Protein AF-A0A4U1FCK6-F1 (afdb_monomer_lite)

Foldseek 3Di:
DDDPDPDDDDPVRVVVVVVVVVCVVVVDPPDDDDDDDPPPDDDADDDPPQQWAPDWDWDDDPPWTKIKTKRQQDDDPVDNPDGRNIWIWIFTPDPHPVRDIHTDDD

Structure (mmCIF, N/CA/C/O backbone):
data_AF-A0A4U1FCK6-F1
#
_entry.id   AF-A0A4U1FCK6-F1
#
loop_
_atom_site.group_PDB
_atom_site.id
_atom_site.type_symbol
_atom_site.label_atom_id
_atom_site.label_alt_id
_atom_site.label_comp_id
_atom_site.label_asym_id
_atom_site.label_entity_id
_atom_site.label_seq_id
_atom_site.pdbx_PDB_ins_code
_atom_site.Cartn_x
_atom_site.Cartn_y
_atom_site.Cartn_z
_atom_site.occupancy
_atom_site.B_iso_or_equiv
_atom_site.auth_seq_id
_atom_site.auth_comp_id
_atom_site.auth_asym_id
_atom_site.auth_atom_id
_atom_site.pdbx_PDB_model_num
ATOM 1 N N . MET A 1 1 ? 55.825 9.601 32.629 1.00 42.09 1 MET A N 1
ATOM 2 C CA . MET A 1 1 ? 55.024 8.493 32.068 1.00 42.09 1 MET A CA 1
ATOM 3 C C . MET A 1 1 ? 54.706 8.884 30.637 1.00 42.09 1 MET A C 1
ATOM 5 O O . MET A 1 1 ? 54.135 9.947 30.437 1.00 42.09 1 MET A O 1
ATOM 9 N N . ALA A 1 2 ? 55.258 8.152 29.671 1.00 42.62 2 ALA A N 1
ATOM 10 C CA . ALA A 1 2 ? 55.281 8.545 28.266 1.00 42.62 2 ALA A CA 1
ATOM 11 C C . ALA A 1 2 ? 53.867 8.524 27.667 1.00 42.62 2 ALA A C 1
ATOM 13 O O . ALA A 1 2 ? 53.163 7.525 27.788 1.00 42.62 2 ALA A O 1
ATOM 14 N N . ALA A 1 3 ? 53.466 9.632 27.043 1.00 51.81 3 ALA A N 1
ATOM 15 C CA . ALA A 1 3 ? 52.266 9.691 26.225 1.00 51.81 3 ALA A CA 1
ATOM 16 C C . ALA A 1 3 ? 52.528 8.916 24.929 1.00 51.81 3 ALA A C 1
ATOM 18 O O . ALA A 1 3 ? 53.458 9.224 24.183 1.00 51.81 3 ALA A O 1
ATOM 19 N N . GLU A 1 4 ? 51.726 7.884 24.700 1.00 48.62 4 GLU A N 1
ATOM 20 C CA . GLU A 1 4 ? 51.756 7.056 23.504 1.00 48.62 4 GLU A CA 1
ATOM 21 C C . GLU A 1 4 ? 51.376 7.927 22.297 1.00 48.62 4 GLU A C 1
ATOM 23 O O . GLU A 1 4 ? 50.228 8.356 22.142 1.00 48.62 4 GLU A O 1
ATOM 28 N N . ALA A 1 5 ? 52.363 8.258 21.465 1.00 50.69 5 ALA A N 1
ATOM 29 C CA . ALA A 1 5 ? 52.131 8.965 20.218 1.00 50.69 5 ALA A CA 1
ATOM 30 C C . ALA A 1 5 ? 51.382 8.015 19.279 1.00 50.69 5 ALA A C 1
ATOM 32 O O . ALA A 1 5 ? 51.971 7.113 18.683 1.00 50.69 5 ALA A O 1
ATOM 33 N N . ARG A 1 6 ? 50.063 8.201 19.170 1.00 59.16 6 ARG A N 1
ATOM 34 C CA . ARG A 1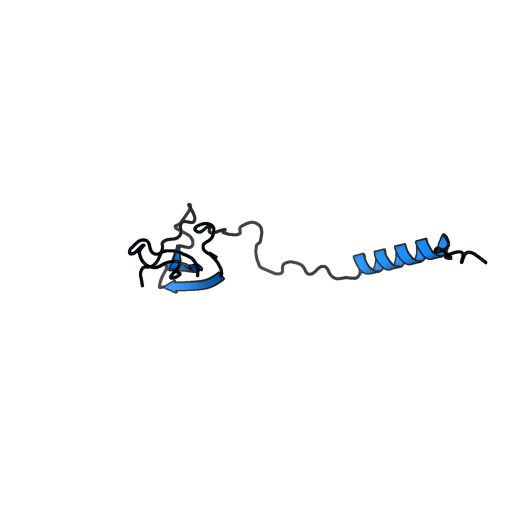 6 ? 49.247 7.511 18.170 1.00 59.16 6 ARG A CA 1
ATOM 35 C C . ARG A 1 6 ? 49.800 7.866 16.793 1.00 59.16 6 ARG A C 1
ATOM 37 O O . ARG A 1 6 ? 49.638 8.991 16.325 1.00 59.16 6 ARG A O 1
ATOM 44 N N . CYS A 1 7 ? 50.489 6.909 16.181 1.00 58.59 7 CYS A N 1
ATOM 45 C CA . CYS A 1 7 ? 51.052 7.043 14.848 1.00 58.59 7 CYS A CA 1
ATOM 46 C C . CYS A 1 7 ? 49.886 7.101 13.854 1.00 58.59 7 CYS A C 1
ATOM 48 O O . CYS A 1 7 ? 49.304 6.078 13.493 1.00 58.59 7 CYS A O 1
ATOM 50 N N . GLY A 1 8 ? 49.478 8.317 13.492 1.00 64.38 8 GLY A N 1
ATOM 51 C CA . GLY A 1 8 ? 48.535 8.534 12.404 1.00 64.38 8 GLY A CA 1
ATOM 52 C C . GLY A 1 8 ? 49.156 8.075 11.080 1.00 64.38 8 GLY A C 1
ATOM 53 O O . GLY A 1 8 ? 50.381 8.132 10.933 1.00 64.38 8 GLY A O 1
ATOM 54 N N . PRO A 1 9 ? 48.356 7.617 10.104 1.00 56.09 9 PRO A N 1
ATOM 55 C CA . PRO A 1 9 ? 48.886 7.196 8.815 1.00 56.09 9 PRO A CA 1
ATOM 56 C C . PRO A 1 9 ? 49.677 8.344 8.174 1.00 56.09 9 PRO A C 1
ATOM 58 O O . PRO A 1 9 ? 49.167 9.455 8.040 1.00 56.09 9 PRO A O 1
ATOM 61 N N . GLY A 1 10 ? 50.925 8.090 7.769 1.00 62.19 10 GLY A N 1
ATOM 62 C CA . GLY A 1 10 ? 51.704 9.062 7.000 1.00 62.19 10 GLY A CA 1
ATOM 63 C C . GLY A 1 10 ? 51.021 9.410 5.666 1.00 62.19 10 GLY A C 1
ATOM 64 O O . GLY A 1 10 ? 50.147 8.669 5.210 1.00 62.19 10 GLY A O 1
ATOM 65 N N . PRO A 1 11 ? 51.443 10.481 4.971 1.00 61.94 11 PRO A N 1
ATOM 66 C CA . PRO A 1 11 ? 50.795 10.970 3.743 1.00 61.94 11 PRO A CA 1
ATOM 67 C C . PRO A 1 11 ? 50.674 9.904 2.638 1.00 61.94 11 PRO A C 1
ATOM 69 O O . PRO A 1 11 ? 49.735 9.915 1.848 1.00 61.94 11 PRO A O 1
ATOM 72 N N . ARG A 1 12 ? 51.589 8.925 2.624 1.00 62.84 12 ARG A N 1
ATOM 73 C CA . ARG A 1 12 ? 51.541 7.753 1.736 1.00 62.84 12 ARG A CA 1
ATOM 74 C C . ARG A 1 12 ? 50.484 6.721 2.142 1.00 62.84 12 ARG A C 1
ATOM 76 O O . ARG A 1 12 ? 49.876 6.118 1.271 1.00 62.84 12 ARG A O 1
ATOM 83 N N . GLY A 1 13 ? 50.258 6.530 3.441 1.00 67.12 13 GLY A N 1
ATOM 84 C CA . GLY A 1 13 ? 49.220 5.638 3.964 1.00 67.12 13 GLY A CA 1
ATOM 85 C C . GLY A 1 13 ? 47.817 6.172 3.686 1.00 67.12 13 GLY A C 1
ATOM 86 O O . GLY A 1 13 ? 46.952 5.403 3.285 1.00 67.12 13 GLY A O 1
ATOM 87 N N . ALA A 1 14 ? 47.627 7.491 3.797 1.00 72.69 14 ALA A N 1
ATOM 88 C CA . ALA A 1 14 ? 46.385 8.151 3.401 1.00 72.69 14 ALA A CA 1
ATOM 89 C C . ALA A 1 14 ? 46.104 7.966 1.900 1.00 72.69 14 ALA A C 1
ATOM 91 O O . ALA A 1 14 ? 45.034 7.502 1.535 1.00 72.69 14 ALA A O 1
ATOM 92 N N . ALA A 1 15 ? 47.091 8.217 1.031 1.00 79.38 15 ALA A N 1
ATOM 93 C CA . ALA A 1 15 ? 46.929 8.051 -0.416 1.00 79.38 15 ALA A CA 1
ATOM 94 C C . ALA A 1 15 ? 46.612 6.603 -0.840 1.00 79.38 15 ALA A C 1
ATOM 96 O O . ALA A 1 15 ? 45.814 6.385 -1.749 1.00 79.38 15 ALA A O 1
ATOM 97 N N . VAL A 1 16 ? 47.213 5.609 -0.177 1.00 85.12 16 VAL A N 1
ATOM 98 C CA . VAL A 1 16 ? 46.902 4.189 -0.413 1.00 85.12 16 VAL A CA 1
ATOM 99 C C . VAL A 1 16 ? 45.480 3.865 0.034 1.00 85.12 16 VAL A C 1
ATOM 101 O O . VAL A 1 16 ? 44.765 3.167 -0.677 1.00 85.12 16 VAL A O 1
ATOM 104 N N . TRP A 1 17 ? 45.051 4.386 1.182 1.00 81.56 17 TRP A N 1
ATOM 105 C CA . TRP A 1 17 ? 43.706 4.153 1.699 1.00 81.56 17 TRP A CA 1
ATOM 106 C C . TRP A 1 17 ? 42.634 4.790 0.807 1.00 81.56 17 TRP A C 1
ATOM 108 O O . TRP A 1 17 ? 41.668 4.123 0.451 1.00 81.56 17 TRP A O 1
ATOM 118 N N . GLU A 1 18 ? 42.863 6.021 0.344 1.00 83.06 18 GLU A N 1
ATOM 119 C CA . GLU A 1 18 ? 42.014 6.691 -0.648 1.00 83.06 18 GLU A CA 1
ATOM 120 C C . GLU A 1 18 ? 41.936 5.896 -1.957 1.00 83.06 18 GLU A C 1
ATOM 122 O O . GLU A 1 18 ? 40.848 5.666 -2.478 1.00 83.06 18 GLU A O 1
ATOM 127 N N . ALA A 1 19 ? 43.069 5.400 -2.467 1.00 85.88 19 ALA A N 1
ATOM 128 C CA . ALA A 1 19 ? 43.095 4.587 -3.683 1.00 85.88 19 ALA A CA 1
ATOM 129 C C . ALA A 1 19 ? 42.326 3.264 -3.522 1.00 85.88 19 ALA A C 1
ATOM 131 O O . ALA A 1 19 ? 41.603 2.856 -4.431 1.00 85.88 19 ALA A O 1
ATOM 132 N N . VAL A 1 20 ? 42.448 2.609 -2.364 1.00 86.50 20 VAL A N 1
ATOM 133 C CA . VAL A 1 20 ? 41.708 1.382 -2.033 1.00 86.50 20 VAL A CA 1
ATOM 134 C C . VAL A 1 20 ? 40.206 1.660 -1.935 1.00 86.50 20 VAL A C 1
ATOM 136 O O . VAL A 1 20 ? 39.418 0.914 -2.513 1.00 86.50 20 VAL A O 1
ATOM 139 N N . MET A 1 21 ? 39.799 2.746 -1.274 1.00 81.38 21 MET A N 1
ATOM 140 C CA . MET A 1 21 ? 38.391 3.151 -1.181 1.00 81.38 21 MET A CA 1
ATOM 141 C C . MET A 1 21 ? 37.814 3.507 -2.555 1.00 81.38 21 MET A C 1
ATOM 143 O O . MET A 1 21 ? 36.700 3.097 -2.872 1.00 81.38 21 MET A O 1
ATOM 147 N N . LEU A 1 22 ? 38.584 4.183 -3.413 1.00 82.31 22 LEU A N 1
ATOM 148 C CA . LEU A 1 22 ? 38.178 4.477 -4.787 1.00 82.31 22 LEU A CA 1
ATOM 149 C C . LEU A 1 22 ? 37.971 3.187 -5.597 1.00 82.31 22 LEU A C 1
ATOM 151 O O . LEU A 1 22 ? 36.941 3.037 -6.252 1.00 82.31 22 LEU A O 1
ATOM 155 N N . LEU A 1 23 ? 38.908 2.233 -5.514 1.00 81.56 23 LEU A N 1
ATOM 156 C CA . LEU A 1 23 ? 38.792 0.926 -6.173 1.00 81.56 23 LEU A CA 1
ATOM 157 C C . LEU A 1 23 ? 37.575 0.132 -5.686 1.00 81.56 23 LEU A C 1
ATOM 159 O O . LEU A 1 23 ? 36.912 -0.514 -6.493 1.00 81.56 23 LEU A O 1
ATOM 163 N N . LEU A 1 24 ? 37.261 0.195 -4.391 1.00 77.62 24 LEU A N 1
ATOM 164 C CA . LEU A 1 24 ? 36.070 -0.436 -3.819 1.00 77.62 24 LEU A CA 1
ATOM 165 C C . LEU A 1 24 ? 34.783 0.229 -4.331 1.00 77.62 24 LEU A C 1
ATOM 167 O O . LEU A 1 24 ? 33.856 -0.469 -4.731 1.00 77.62 24 LEU A O 1
ATOM 171 N N . CYS A 1 25 ? 34.735 1.561 -4.409 1.00 75.50 25 CYS A N 1
ATOM 172 C CA . CYS A 1 25 ? 33.592 2.295 -4.961 1.00 75.50 25 CYS A CA 1
ATOM 173 C C . CYS A 1 25 ? 33.366 2.026 -6.461 1.00 75.50 25 CYS A C 1
ATOM 175 O O . CYS A 1 25 ? 32.224 1.970 -6.908 1.00 75.50 25 CYS A O 1
ATOM 177 N N . LEU A 1 26 ? 34.442 1.861 -7.237 1.00 77.19 26 LEU A N 1
ATOM 178 C CA . LEU A 1 26 ? 34.397 1.584 -8.680 1.00 77.19 26 LEU A CA 1
ATOM 179 C C . LEU A 1 26 ? 34.153 0.099 -9.003 1.00 77.19 26 LEU A C 1
ATOM 181 O O . LEU A 1 26 ? 33.599 -0.213 -10.056 1.00 77.19 26 LEU A O 1
ATOM 185 N N . GLY A 1 27 ? 34.593 -0.810 -8.128 1.00 70.50 27 GLY A N 1
ATOM 186 C CA . GLY A 1 27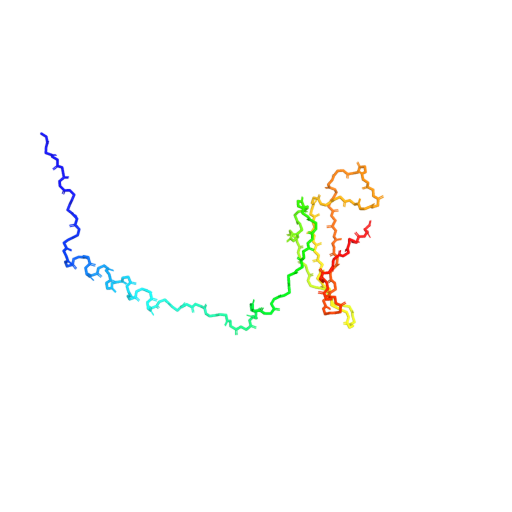 ? 34.569 -2.259 -8.344 1.00 70.50 27 GLY A CA 1
ATOM 187 C C . GLY A 1 27 ? 33.333 -2.979 -7.805 1.00 70.50 27 GLY A C 1
ATOM 188 O O . GLY A 1 27 ? 33.093 -4.123 -8.185 1.00 70.50 27 GLY A O 1
ATOM 189 N N . VAL A 1 28 ? 32.537 -2.343 -6.940 1.00 72.44 28 VAL A N 1
ATOM 190 C CA . VAL A 1 28 ? 31.268 -2.917 -6.475 1.00 72.44 28 VAL A CA 1
ATOM 191 C C . VAL A 1 28 ? 30.207 -2.671 -7.551 1.00 72.44 28 VAL A C 1
ATOM 193 O O . VAL A 1 28 ? 29.843 -1.514 -7.779 1.00 72.44 28 VAL A O 1
ATOM 196 N N . PRO A 1 29 ? 29.677 -3.714 -8.224 1.00 68.44 29 PRO A N 1
ATOM 197 C CA . PRO A 1 29 ? 28.553 -3.536 -9.125 1.00 68.44 29 PRO A CA 1
ATOM 198 C C . PRO A 1 29 ? 27.387 -2.983 -8.309 1.00 68.44 29 PRO A C 1
ATOM 200 O O . PRO A 1 29 ? 26.797 -3.672 -7.476 1.00 68.44 29 PRO A O 1
ATOM 203 N N . THR A 1 30 ? 27.070 -1.711 -8.531 1.00 70.19 30 THR A N 1
ATOM 204 C CA . THR A 1 30 ? 25.840 -1.121 -8.022 1.00 70.19 30 THR A CA 1
ATOM 205 C C . THR A 1 30 ? 24.705 -1.853 -8.723 1.00 70.19 30 THR A C 1
ATOM 207 O O . THR A 1 30 ? 24.497 -1.707 -9.928 1.00 70.19 30 THR A O 1
ATOM 210 N N . GLY A 1 31 ? 24.040 -2.753 -7.994 1.00 68.12 31 GLY A N 1
ATOM 211 C CA . GLY A 1 31 ? 22.906 -3.501 -8.519 1.00 68.12 31 GLY A CA 1
ATOM 212 C C . GLY A 1 31 ? 21.896 -2.517 -9.099 1.00 68.12 31 GLY A C 1
ATOM 213 O O . GLY A 1 31 ? 21.384 -1.657 -8.385 1.00 68.12 31 GLY A O 1
ATOM 214 N N . ARG A 1 32 ? 21.662 -2.596 -10.410 1.00 71.44 32 ARG A N 1
ATOM 215 C CA . ARG A 1 32 ? 20.668 -1.761 -11.082 1.00 71.44 32 ARG A CA 1
ATOM 216 C C . ARG A 1 32 ? 19.286 -2.372 -10.911 1.00 71.44 32 ARG A C 1
ATOM 218 O O . ARG A 1 32 ? 19.138 -3.593 -10.835 1.00 71.44 32 ARG A O 1
ATOM 225 N N . THR A 1 33 ? 18.273 -1.516 -10.879 1.00 76.81 33 THR A N 1
ATOM 226 C CA . THR A 1 33 ? 16.884 -1.939 -11.055 1.00 76.81 33 THR A CA 1
ATOM 227 C C . THR A 1 33 ? 16.785 -2.700 -12.377 1.00 76.81 33 THR A C 1
ATOM 229 O O . THR A 1 33 ? 17.249 -2.219 -13.410 1.00 76.81 33 THR A O 1
ATOM 232 N N . TYR A 1 34 ? 16.272 -3.931 -12.344 1.00 81.75 34 TYR A N 1
ATOM 233 C CA . TYR A 1 34 ? 16.380 -4.819 -13.507 1.00 81.75 34 TYR A CA 1
ATOM 234 C C . TYR A 1 34 ? 15.107 -4.887 -14.359 1.00 81.75 34 TYR A C 1
ATOM 236 O O . TYR A 1 34 ? 15.209 -5.197 -15.540 1.00 81.75 34 TYR A O 1
ATOM 244 N N . ASN A 1 35 ? 13.930 -4.571 -13.811 1.00 91.12 35 ASN A N 1
ATOM 245 C CA . ASN A 1 35 ? 12.672 -4.450 -14.572 1.00 91.12 35 ASN A CA 1
ATOM 246 C C . ASN A 1 35 ? 11.477 -3.861 -13.781 1.00 91.12 35 ASN A C 1
ATOM 248 O O . ASN A 1 35 ? 10.356 -3.886 -14.287 1.00 91.12 35 ASN A O 1
ATOM 252 N N . VAL A 1 36 ? 11.670 -3.371 -12.551 1.00 93.62 36 VAL A N 1
ATOM 253 C CA . VAL A 1 36 ? 10.601 -2.744 -11.752 1.00 93.62 36 VAL A CA 1
ATOM 254 C C . VAL A 1 36 ? 10.728 -1.233 -11.861 1.00 93.62 36 VAL A C 1
ATOM 256 O O . VAL A 1 36 ? 11.776 -0.679 -11.532 1.00 93.62 36 VAL A O 1
ATOM 259 N N . ASP A 1 37 ? 9.662 -0.584 -12.318 1.00 93.19 37 ASP A N 1
ATOM 260 C CA . ASP A 1 37 ? 9.609 0.868 -12.423 1.00 93.19 37 ASP A CA 1
ATOM 261 C C . ASP A 1 37 ? 9.374 1.511 -11.049 1.00 93.19 37 ASP A C 1
ATOM 263 O O . ASP A 1 37 ? 8.407 1.201 -10.348 1.00 93.19 37 ASP A O 1
ATOM 267 N N . THR A 1 38 ? 10.280 2.407 -10.669 1.00 92.62 38 THR A N 1
ATOM 268 C CA . THR A 1 38 ? 10.217 3.183 -9.430 1.00 92.62 38 THR A CA 1
ATOM 269 C C . THR A 1 38 ? 9.647 4.586 -9.635 1.00 92.62 38 THR A C 1
ATOM 271 O O . THR A 1 38 ? 9.221 5.201 -8.661 1.00 92.62 38 THR A O 1
ATOM 274 N N . GLU A 1 39 ? 9.627 5.104 -10.867 1.00 94.38 39 GLU A N 1
ATOM 275 C CA . GLU A 1 39 ? 9.180 6.467 -11.176 1.00 94.38 39 GLU A CA 1
ATOM 276 C C . GLU A 1 39 ? 7.651 6.556 -11.248 1.00 94.38 39 GLU A C 1
ATOM 278 O O . GLU A 1 39 ? 7.062 7.499 -10.718 1.00 94.38 39 GLU A O 1
ATOM 283 N N . SER A 1 40 ? 6.986 5.553 -11.835 1.00 94.56 40 SER A N 1
ATOM 284 C CA . SER A 1 40 ? 5.518 5.524 -11.972 1.00 94.56 40 SER A CA 1
ATOM 285 C C . SER A 1 40 ? 4.787 4.701 -10.896 1.00 94.56 40 SER A C 1
ATOM 287 O O . SER A 1 40 ? 3.663 4.227 -11.094 1.00 94.56 40 SER A O 1
ATOM 289 N N . ALA A 1 41 ? 5.391 4.545 -9.714 1.00 94.81 41 ALA A N 1
ATOM 290 C CA . ALA A 1 41 ? 4.809 3.768 -8.623 1.00 94.81 41 ALA A CA 1
ATOM 291 C C . ALA A 1 41 ? 3.441 4.314 -8.156 1.00 94.81 41 ALA A C 1
ATOM 293 O O . ALA A 1 41 ? 3.229 5.514 -7.964 1.00 94.81 41 ALA A O 1
ATOM 294 N N . MET A 1 42 ? 2.492 3.406 -7.906 1.00 95.25 42 MET A N 1
ATOM 295 C CA . MET A 1 42 ? 1.194 3.747 -7.320 1.00 95.25 42 MET A CA 1
ATOM 296 C C . MET A 1 42 ? 1.255 3.658 -5.794 1.00 95.25 42 MET A C 1
ATOM 298 O O . MET A 1 42 ? 1.376 2.569 -5.238 1.00 95.25 42 MET A O 1
ATOM 302 N N . VAL A 1 43 ? 1.104 4.796 -5.117 1.00 96.38 43 VAL A N 1
ATOM 303 C CA . VAL A 1 43 ? 1.104 4.873 -3.648 1.00 96.38 43 VAL A CA 1
ATOM 304 C C . VAL A 1 43 ? -0.326 4.958 -3.117 1.00 96.38 43 VAL A C 1
ATOM 306 O O . VAL A 1 43 ? -0.992 5.977 -3.286 1.00 96.38 43 VAL A O 1
ATOM 309 N N . TYR A 1 44 ? -0.788 3.904 -2.447 1.00 97.94 44 TYR A N 1
ATOM 310 C CA . TYR A 1 44 ? -2.084 3.879 -1.766 1.00 97.94 44 TYR A CA 1
ATOM 311 C C . TYR A 1 44 ? -1.910 4.287 -0.305 1.00 97.94 44 TYR A C 1
ATOM 313 O O . TYR A 1 44 ? -1.080 3.718 0.403 1.00 97.94 44 TYR A O 1
ATOM 321 N N . LYS A 1 45 ? -2.689 5.274 0.142 1.00 97.12 45 LYS A N 1
ATOM 322 C CA . LYS A 1 45 ? -2.679 5.748 1.529 1.00 97.12 45 LYS A CA 1
ATOM 323 C C . LYS A 1 45 ? -3.909 5.218 2.255 1.00 97.12 45 LYS A C 1
ATOM 325 O O . LYS A 1 45 ? -5.016 5.305 1.733 1.00 97.12 45 LYS A O 1
ATOM 330 N N . GLY A 1 46 ? -3.697 4.689 3.453 1.00 95.94 46 GLY A N 1
ATOM 331 C CA . GLY A 1 46 ? -4.767 4.278 4.355 1.00 95.94 46 GLY A CA 1
ATOM 332 C C . GLY A 1 46 ? -4.869 5.175 5.588 1.00 95.94 46 GLY A C 1
ATOM 333 O O . GLY A 1 46 ? -4.153 6.175 5.686 1.00 95.94 46 GLY A O 1
ATOM 334 N N . PRO A 1 47 ? -5.750 4.823 6.536 1.00 96.06 47 PRO A N 1
ATOM 335 C CA . PRO A 1 47 ? -5.911 5.563 7.782 1.00 96.06 47 PRO A CA 1
ATOM 336 C C . PRO A 1 47 ? -4.626 5.576 8.621 1.00 96.06 47 PRO A C 1
ATOM 338 O O . PRO A 1 47 ? -3.967 4.543 8.780 1.00 96.06 47 PRO A O 1
ATOM 341 N N . ALA A 1 48 ? -4.292 6.742 9.175 1.00 96.19 48 ALA A N 1
ATOM 342 C CA . ALA A 1 48 ? -3.144 6.907 10.064 1.00 96.19 48 ALA A CA 1
ATOM 343 C C . ALA A 1 48 ? -3.276 6.033 11.323 1.00 96.19 48 ALA A C 1
ATOM 345 O O . ALA A 1 48 ? -4.384 5.705 11.739 1.00 96.19 48 ALA A O 1
ATOM 346 N N . ASP A 1 49 ? -2.140 5.636 11.902 1.00 96.25 49 ASP A N 1
ATOM 347 C CA . ASP A 1 49 ? -2.053 4.901 13.177 1.00 96.25 49 ASP A CA 1
ATOM 348 C C . ASP A 1 49 ? -2.776 3.535 13.224 1.00 96.25 49 ASP A C 1
ATOM 350 O O . ASP A 1 49 ? -2.949 2.935 14.285 1.00 96.25 49 ASP A O 1
ATOM 354 N N . THR A 1 50 ? -3.141 2.980 12.062 1.00 97.19 50 THR A N 1
ATOM 355 C CA . THR A 1 50 ? -3.814 1.669 11.953 1.00 97.19 50 THR A CA 1
ATOM 356 C C . THR A 1 50 ? -2.895 0.508 11.557 1.00 97.19 50 THR A C 1
ATOM 358 O O . THR A 1 50 ? -3.354 -0.623 11.376 1.00 97.19 50 THR A O 1
ATOM 361 N N . LEU A 1 51 ? -1.597 0.788 11.380 1.00 98.06 51 LEU A N 1
ATOM 362 C CA . LEU A 1 51 ? -0.628 -0.130 10.768 1.00 98.06 51 LEU A CA 1
ATOM 363 C C . LEU A 1 51 ? -1.077 -0.601 9.369 1.00 98.06 51 LEU A C 1
ATOM 365 O O . LEU A 1 51 ? -0.858 -1.748 8.977 1.00 98.06 51 LEU A O 1
ATOM 369 N N . PHE A 1 52 ? -1.724 0.288 8.611 1.00 98.19 52 PHE A N 1
ATOM 370 C CA . PHE A 1 52 ? -2.111 0.031 7.228 1.00 98.19 52 PHE A CA 1
ATOM 371 C C . PHE A 1 52 ? -0.887 -0.352 6.389 1.00 98.19 52 PHE A C 1
ATOM 373 O O . PHE A 1 52 ? 0.052 0.432 6.256 1.00 98.19 52 PHE A O 1
ATOM 380 N N . GLY A 1 53 ? -0.907 -1.556 5.817 1.00 98.25 53 GLY A N 1
ATOM 381 C CA . GLY A 1 53 ? 0.227 -2.115 5.077 1.00 98.25 53 GLY A CA 1
ATOM 382 C C . GLY A 1 53 ? 0.975 -3.217 5.822 1.00 98.25 53 GLY A C 1
ATOM 383 O O . GLY A 1 53 ? 1.916 -3.770 5.262 1.00 98.25 53 GLY A O 1
ATOM 384 N N . TYR A 1 54 ? 0.557 -3.575 7.044 1.00 98.31 54 TYR A N 1
ATOM 385 C CA . TYR A 1 54 ? 1.171 -4.668 7.807 1.00 98.31 54 TYR A CA 1
ATOM 386 C C . TYR A 1 54 ? 1.123 -6.011 7.061 1.00 98.31 54 TYR A C 1
ATOM 388 O O . TYR A 1 54 ? 2.067 -6.795 7.115 1.00 98.31 54 TYR A O 1
ATOM 396 N N . SER A 1 55 ? 0.035 -6.264 6.331 1.00 98.44 55 SER A N 1
ATOM 397 C CA . SER A 1 55 ? -0.076 -7.373 5.383 1.00 98.44 55 SER A CA 1
ATOM 398 C C . SER A 1 55 ? -0.638 -6.873 4.055 1.00 98.44 55 SER A C 1
ATOM 400 O O . SER A 1 55 ? -1.498 -5.992 4.026 1.00 98.44 55 SER A O 1
ATOM 402 N N . VAL A 1 56 ? -0.143 -7.411 2.939 1.00 98.50 56 VAL A N 1
ATOM 403 C CA . VAL A 1 56 ? -0.565 -7.014 1.589 1.00 98.50 56 VAL A CA 1
ATOM 404 C C . VAL A 1 56 ? -0.706 -8.227 0.682 1.00 98.50 56 VAL A C 1
ATOM 406 O O . VAL A 1 56 ? 0.085 -9.166 0.755 1.00 98.50 56 VAL A O 1
ATOM 409 N N . VAL A 1 57 ? -1.702 -8.203 -0.203 1.00 98.44 57 VAL A N 1
ATOM 410 C CA . VAL A 1 57 ? -1.842 -9.195 -1.273 1.00 98.44 57 VAL A CA 1
ATOM 411 C C . VAL A 1 57 ? -2.422 -8.556 -2.534 1.00 98.44 57 VAL A C 1
ATOM 413 O O . VAL A 1 57 ? -3.307 -7.700 -2.476 1.00 98.44 57 VAL A O 1
ATOM 416 N N . LEU A 1 58 ? -1.919 -8.971 -3.698 1.00 98.38 58 LEU A N 1
ATOM 417 C CA . LEU A 1 58 ? -2.505 -8.623 -4.991 1.00 98.38 58 LEU A CA 1
ATOM 418 C C . LEU A 1 58 ? -3.594 -9.638 -5.337 1.00 98.38 58 LEU A C 1
ATOM 420 O O . LEU A 1 58 ? -3.351 -10.843 -5.331 1.00 98.38 58 LEU A O 1
ATOM 424 N N . HIS A 1 59 ? -4.791 -9.155 -5.660 1.00 97.94 59 HIS A N 1
ATOM 425 C CA . HIS A 1 59 ? -5.935 -9.997 -5.997 1.00 97.94 59 HIS A CA 1
ATOM 426 C C . HIS A 1 59 ? -6.518 -9.634 -7.368 1.00 97.94 59 HIS A C 1
ATOM 428 O O . HIS A 1 59 ? -6.713 -8.463 -7.705 1.00 97.94 59 HIS A O 1
ATOM 434 N N . SER A 1 60 ? -6.829 -10.649 -8.172 1.00 97.94 60 SER A N 1
ATOM 435 C CA . SER A 1 60 ? -7.429 -10.496 -9.498 1.00 97.94 60 SER A CA 1
ATOM 436 C C . SER A 1 60 ? -8.730 -11.280 -9.593 1.00 97.94 60 SER A C 1
ATOM 438 O O . SER A 1 60 ? -8.735 -12.487 -9.370 1.00 97.94 60 SER A O 1
ATOM 440 N N . HIS A 1 61 ? -9.807 -10.612 -10.004 1.00 96.50 61 HIS A N 1
ATOM 441 C CA . HIS A 1 61 ? -11.096 -11.255 -10.254 1.00 96.50 61 HIS A CA 1
ATOM 442 C C . HIS A 1 61 ? -11.693 -10.735 -11.567 1.00 96.50 61 HIS A C 1
ATOM 444 O O . HIS A 1 61 ? -12.076 -9.565 -11.678 1.00 96.50 61 HIS A O 1
ATOM 450 N N . GLY A 1 62 ? -11.711 -11.593 -12.593 1.00 96.44 62 GLY A N 1
ATOM 451 C CA . GLY A 1 62 ? -12.065 -11.210 -13.961 1.00 96.44 62 GLY A CA 1
ATOM 452 C C . GLY A 1 62 ? -11.166 -10.083 -14.485 1.00 96.44 62 GLY A C 1
ATOM 453 O O . GLY A 1 62 ? -9.938 -10.159 -14.413 1.00 96.44 62 GLY A O 1
ATOM 454 N N . ALA A 1 63 ? -11.778 -9.001 -14.971 1.00 96.06 63 ALA A N 1
ATOM 455 C CA . ALA A 1 63 ? -11.070 -7.796 -15.412 1.00 96.06 63 ALA A CA 1
ATOM 456 C C . ALA A 1 63 ? -10.633 -6.870 -14.258 1.00 96.06 63 ALA A C 1
ATOM 458 O O . ALA A 1 63 ? -9.917 -5.897 -14.487 1.00 96.06 63 ALA A O 1
ATOM 459 N N . ASN A 1 64 ? -11.057 -7.136 -13.019 1.00 96.69 64 ASN A N 1
ATOM 460 C CA . ASN A 1 64 ? -10.726 -6.283 -11.884 1.00 96.69 64 ASN A CA 1
ATOM 461 C C . ASN A 1 64 ? -9.390 -6.692 -11.254 1.00 96.69 64 ASN A C 1
ATOM 463 O O . ASN A 1 64 ? -9.040 -7.875 -11.171 1.00 96.69 64 ASN A O 1
ATOM 467 N N . ARG A 1 65 ? -8.642 -5.685 -10.807 1.00 98.12 65 ARG A N 1
ATOM 468 C CA . ARG A 1 65 ? -7.372 -5.817 -10.095 1.00 98.12 65 ARG A CA 1
ATOM 469 C C . ARG A 1 65 ? -7.481 -5.037 -8.792 1.00 98.12 65 ARG A C 1
ATOM 471 O O . ARG A 1 65 ? -7.956 -3.900 -8.796 1.00 98.12 65 ARG A O 1
ATOM 478 N N . TRP A 1 66 ? -7.069 -5.662 -7.701 1.00 98.00 66 TRP A N 1
ATOM 479 C CA . TRP A 1 66 ? -7.203 -5.141 -6.351 1.00 98.00 66 TRP A CA 1
ATOM 480 C C . TRP A 1 66 ? -5.884 -5.283 -5.607 1.00 98.00 66 TRP A C 1
ATOM 482 O O . TRP A 1 66 ? -5.223 -6.318 -5.686 1.00 98.00 66 TRP A O 1
ATOM 492 N N . LEU A 1 67 ? -5.539 -4.247 -4.857 1.00 98.38 67 LEU A N 1
ATOM 493 C CA . LEU A 1 67 ? -4.589 -4.327 -3.763 1.00 98.38 67 LEU A CA 1
ATOM 494 C C . LEU A 1 67 ? -5.402 -4.530 -2.484 1.00 98.38 67 LEU A C 1
ATOM 496 O O . LEU A 1 67 ? -6.257 -3.706 -2.166 1.00 98.38 67 LEU A O 1
ATOM 500 N N . VAL A 1 68 ? -5.168 -5.627 -1.777 1.00 98.25 68 VAL A N 1
ATOM 501 C CA . VAL A 1 68 ? -5.802 -5.903 -0.486 1.00 98.25 68 VAL A CA 1
ATOM 502 C C . VAL A 1 68 ? -4.771 -5.661 0.605 1.00 98.25 68 VAL A C 1
ATOM 504 O O . VAL A 1 68 ? -3.642 -6.141 0.505 1.00 98.25 68 VAL A O 1
ATOM 507 N N . VAL A 1 69 ? -5.152 -4.889 1.618 1.00 98.56 69 VAL A N 1
ATOM 508 C CA . VAL A 1 69 ? -4.242 -4.382 2.647 1.00 98.56 69 VAL A CA 1
ATOM 509 C C . VAL A 1 69 ? -4.821 -4.639 4.031 1.00 98.56 69 VAL A C 1
ATOM 511 O O . VAL A 1 69 ? -5.962 -4.274 4.301 1.00 98.56 69 VAL A O 1
ATOM 514 N N . GLY A 1 70 ? -4.042 -5.245 4.919 1.00 98.25 70 GLY A N 1
ATOM 515 C CA . GLY A 1 70 ? -4.370 -5.373 6.333 1.00 98.25 70 GLY A CA 1
ATOM 516 C C . GLY A 1 70 ? -3.924 -4.154 7.139 1.00 98.25 70 GLY A C 1
ATOM 517 O O . GLY A 1 70 ? -2.857 -3.585 6.895 1.00 98.25 70 GLY A O 1
ATOM 518 N N . ALA A 1 71 ? -4.743 -3.787 8.122 1.00 98.12 71 ALA A N 1
ATOM 519 C CA . ALA A 1 71 ? -4.477 -2.745 9.108 1.00 98.12 71 ALA A CA 1
ATOM 520 C C . ALA A 1 71 ? -4.862 -3.270 10.512 1.00 98.12 71 ALA A C 1
ATOM 522 O O . ALA A 1 71 ? -6.014 -3.118 10.933 1.00 98.12 71 ALA A O 1
ATOM 523 N N . PRO A 1 72 ? -3.940 -3.959 11.213 1.00 97.31 72 PRO A N 1
ATOM 524 C CA . PRO A 1 72 ? -4.220 -4.681 12.458 1.00 97.31 72 PRO A CA 1
ATOM 525 C C . PRO A 1 72 ? -4.796 -3.849 13.604 1.00 97.31 72 PRO A C 1
ATOM 527 O O . PRO A 1 72 ? -5.458 -4.414 14.463 1.00 97.31 72 PRO A O 1
ATOM 530 N N . THR A 1 73 ? -4.562 -2.535 13.638 1.00 96.44 73 THR A N 1
ATOM 531 C CA . THR A 1 73 ? -5.087 -1.655 14.698 1.00 96.44 73 THR A CA 1
ATOM 532 C C . THR A 1 73 ? -6.226 -0.760 14.217 1.00 96.44 73 THR A C 1
ATOM 534 O O . THR A 1 73 ? -6.642 0.143 14.934 1.00 96.44 73 THR A O 1
ATOM 537 N N . ALA A 1 74 ? -6.760 -0.998 13.016 1.00 95.44 74 ALA A N 1
ATOM 538 C CA . ALA A 1 74 ? -7.934 -0.279 12.539 1.00 95.44 74 ALA A CA 1
ATOM 539 C C . ALA A 1 74 ? -9.189 -0.631 13.352 1.00 95.44 74 ALA A C 1
ATOM 541 O O . ALA A 1 74 ? -9.448 -1.795 13.666 1.00 95.44 74 ALA A O 1
ATOM 542 N N . SER A 1 75 ? -10.003 0.385 13.623 1.00 92.56 75 SER A N 1
ATOM 543 C CA . SER A 1 75 ? -11.361 0.224 14.144 1.00 92.56 75 SER A CA 1
ATOM 544 C C . SER A 1 75 ? -12.343 -0.084 13.019 1.00 92.56 75 SER A C 1
ATOM 546 O O . SER A 1 75 ? -12.130 0.315 11.874 1.00 92.56 75 SER A O 1
ATOM 548 N N . TRP A 1 76 ? -13.439 -0.776 13.332 1.00 89.44 76 TRP A N 1
ATOM 549 C CA . TRP A 1 76 ? -14.497 -1.008 12.353 1.00 89.44 76 TRP A CA 1
ATOM 550 C C . TRP A 1 76 ? -15.435 0.191 12.240 1.00 89.44 76 TRP A C 1
ATOM 552 O O . TRP A 1 76 ? -15.896 0.720 13.248 1.00 89.44 76 TRP A O 1
ATOM 562 N N . LEU A 1 77 ? -15.804 0.553 11.008 1.00 80.19 77 LEU A N 1
ATOM 563 C CA . LEU A 1 77 ? -16.864 1.537 10.757 1.00 80.19 77 LEU A CA 1
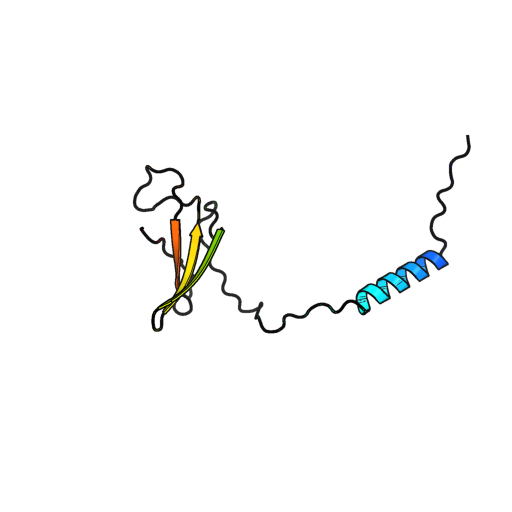ATOM 564 C C . LEU A 1 77 ? -18.233 1.075 11.286 1.00 80.19 77 LEU A C 1
ATOM 566 O O . LEU A 1 77 ? -19.038 1.901 11.703 1.00 80.19 77 LEU A O 1
ATOM 570 N N . ALA A 1 78 ? -18.499 -0.235 11.276 1.00 81.19 78 ALA A N 1
ATOM 571 C CA . ALA A 1 78 ? -19.788 -0.795 11.683 1.00 81.19 78 ALA A CA 1
ATOM 572 C C . ALA A 1 78 ? -19.962 -0.935 13.206 1.00 81.19 78 ALA A C 1
ATOM 574 O O . ALA A 1 78 ? -21.092 -0.983 13.687 1.00 81.19 78 ALA A O 1
ATOM 575 N N . ASN A 1 79 ? -18.870 -1.043 13.969 1.00 81.00 79 ASN A N 1
ATOM 576 C CA . ASN A 1 79 ? -18.922 -1.242 15.415 1.00 81.00 79 ASN A CA 1
ATOM 577 C C . ASN A 1 79 ? -17.689 -0.629 16.088 1.00 81.00 79 ASN A C 1
ATOM 579 O O . ASN A 1 79 ? -16.569 -1.101 15.905 1.00 81.00 79 ASN A O 1
ATOM 583 N N . THR A 1 80 ? -17.921 0.401 16.899 1.00 82.62 80 THR A N 1
ATOM 584 C CA . THR A 1 80 ? -16.882 1.141 17.628 1.00 82.62 80 THR A CA 1
ATOM 585 C C . THR A 1 80 ? -16.686 0.659 19.065 1.00 82.62 80 THR A C 1
ATOM 587 O O . THR A 1 80 ? -15.799 1.151 19.756 1.00 82.62 80 THR A O 1
ATOM 590 N N . SER A 1 81 ? -17.492 -0.298 19.538 1.00 88.19 81 SER A N 1
ATOM 591 C CA . SER A 1 81 ? -17.375 -0.846 20.893 1.00 88.19 81 SER A CA 1
ATOM 592 C C . SER A 1 81 ? -16.162 -1.763 21.056 1.00 88.19 81 SER A C 1
ATOM 594 O O . SER A 1 81 ? -15.698 -1.967 22.175 1.00 88.19 81 SER A O 1
ATOM 596 N N . VAL A 1 82 ? -15.643 -2.316 19.956 1.00 87.38 82 VAL A N 1
ATOM 597 C CA . VAL A 1 82 ? -14.438 -3.149 19.965 1.00 87.38 82 VAL A CA 1
ATOM 598 C C . VAL A 1 82 ? -13.223 -2.267 19.705 1.00 87.38 82 VAL A C 1
ATOM 600 O O . VAL A 1 82 ? -13.146 -1.580 18.687 1.00 87.38 82 VAL A O 1
ATOM 603 N N . VAL A 1 83 ? -12.265 -2.293 20.629 1.00 89.81 83 VAL A N 1
ATOM 604 C CA . VAL A 1 83 ? -11.028 -1.514 20.525 1.00 89.81 83 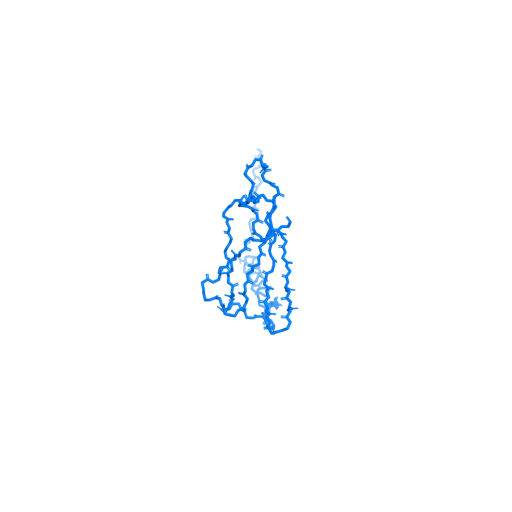VAL A CA 1
ATOM 605 C C . VAL A 1 83 ? -10.050 -2.237 19.605 1.00 89.81 83 VAL A C 1
ATOM 607 O O . VAL A 1 83 ? -9.663 -3.367 19.891 1.00 89.81 83 VAL A O 1
AT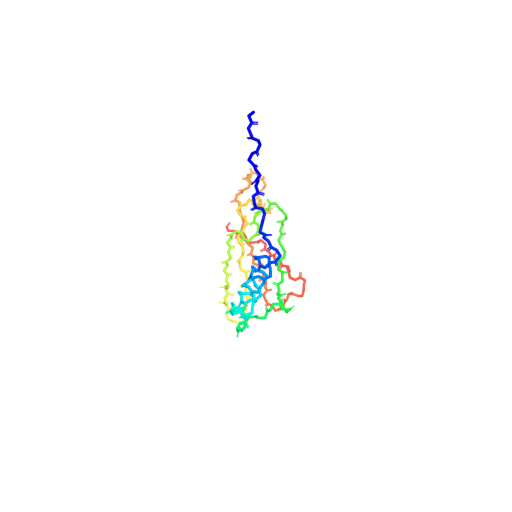OM 610 N N . ASN A 1 84 ? -9.639 -1.569 18.525 1.00 91.25 84 ASN A N 1
ATOM 611 C CA . ASN A 1 84 ? -8.614 -2.019 17.576 1.00 91.25 84 ASN A CA 1
ATOM 612 C C . ASN A 1 84 ? -8.764 -3.490 17.108 1.00 91.25 84 ASN A C 1
ATOM 614 O O . ASN A 1 84 ? -7.798 -4.246 17.192 1.00 91.25 84 ASN A O 1
ATOM 618 N N . PRO A 1 85 ? -9.944 -3.921 16.615 1.00 93.25 85 PRO A N 1
ATOM 619 C CA . PRO A 1 85 ? -10.152 -5.285 16.115 1.00 93.25 85 PRO A CA 1
ATOM 620 C C . PRO A 1 85 ? -9.296 -5.624 14.886 1.00 93.25 85 PRO A C 1
ATOM 622 O O . PRO A 1 85 ? -9.101 -6.797 14.571 1.00 93.25 85 PRO A O 1
ATOM 625 N N . GLY A 1 86 ? -8.818 -4.602 14.177 1.00 95.12 86 GLY A N 1
ATOM 626 C CA . GLY A 1 86 ? -8.143 -4.735 12.901 1.00 95.12 86 GLY A CA 1
ATOM 627 C C . GLY A 1 86 ? -9.133 -4.817 11.748 1.00 95.12 86 GLY A C 1
ATOM 628 O O . GLY A 1 86 ? -10.251 -5.313 11.876 1.00 95.12 86 GLY A O 1
ATOM 629 N N . ALA A 1 87 ? -8.728 -4.314 10.589 1.00 96.12 87 ALA A N 1
ATOM 630 C CA . ALA A 1 87 ? -9.563 -4.327 9.397 1.00 96.12 87 ALA A CA 1
ATOM 631 C C . ALA A 1 87 ? -8.755 -4.664 8.147 1.00 96.12 87 ALA A C 1
ATOM 633 O O . ALA A 1 87 ? -7.532 -4.504 8.100 1.00 96.12 87 ALA A O 1
ATOM 634 N N . ILE A 1 88 ? -9.467 -5.114 7.117 1.00 97.12 88 ILE A N 1
ATOM 635 C CA . ILE A 1 88 ? -8.923 -5.323 5.779 1.00 97.12 88 ILE A CA 1
ATOM 636 C C . ILE A 1 88 ? -9.496 -4.247 4.867 1.00 97.12 88 ILE A C 1
ATOM 638 O O . ILE A 1 88 ? -10.681 -3.931 4.931 1.00 97.12 88 ILE A O 1
ATOM 642 N N . TYR A 1 89 ? -8.660 -3.705 3.998 1.00 97.69 89 TYR A N 1
ATOM 643 C CA . TYR A 1 89 ? -9.024 -2.725 2.993 1.00 97.69 89 TYR A CA 1
ATOM 644 C C . TYR A 1 89 ? -8.818 -3.310 1.602 1.00 97.69 89 TYR A C 1
ATOM 646 O O . TYR A 1 89 ? -7.896 -4.095 1.376 1.00 97.69 89 TYR A O 1
ATOM 654 N N . ARG A 1 90 ? -9.644 -2.891 0.644 1.00 97.38 90 ARG A N 1
ATOM 655 C CA . ARG A 1 90 ? -9.405 -3.118 -0.784 1.00 97.38 90 ARG A CA 1
ATOM 656 C C . ARG A 1 90 ? -9.212 -1.788 -1.499 1.00 97.38 90 ARG A C 1
ATOM 658 O O . ARG A 1 90 ? -9.990 -0.858 -1.319 1.00 97.38 90 ARG A O 1
ATOM 665 N N . CYS A 1 91 ? -8.209 -1.718 -2.358 1.00 98.06 91 CYS A N 1
ATOM 666 C CA . CYS A 1 91 ? -7.936 -0.568 -3.206 1.00 98.06 91 CYS A CA 1
ATOM 667 C C . CYS A 1 91 ? -7.979 -1.031 -4.662 1.00 98.06 91 CYS A C 1
ATOM 669 O O . CYS A 1 91 ? -7.284 -1.975 -5.049 1.00 98.06 91 CYS A O 1
ATOM 671 N N . ARG A 1 92 ? -8.825 -0.408 -5.485 1.00 97.38 92 ARG A N 1
ATOM 672 C CA . ARG A 1 92 ? -8.919 -0.778 -6.902 1.00 97.38 92 ARG A CA 1
ATOM 673 C C . ARG A 1 92 ? -7.678 -0.294 -7.646 1.00 97.38 92 ARG A C 1
ATOM 675 O O . ARG A 1 92 ? -7.300 0.860 -7.486 1.00 97.38 92 ARG A O 1
ATOM 682 N N . ILE A 1 93 ? -7.099 -1.146 -8.490 1.00 97.75 93 ILE A N 1
ATOM 683 C CA . ILE A 1 93 ? -5.967 -0.801 -9.358 1.00 97.75 93 ILE A CA 1
ATOM 684 C C . ILE A 1 93 ? -6.501 -0.351 -10.728 1.00 97.75 93 ILE A C 1
ATOM 686 O O . ILE A 1 93 ? -7.382 -0.992 -11.307 1.00 97.75 93 ILE A O 1
ATOM 690 N N . GLY A 1 94 ? -5.981 0.761 -11.256 1.00 94.69 94 GLY A N 1
ATOM 691 C CA . GLY A 1 94 ? -6.356 1.312 -12.564 1.00 94.69 94 GLY A CA 1
ATOM 692 C C . GLY A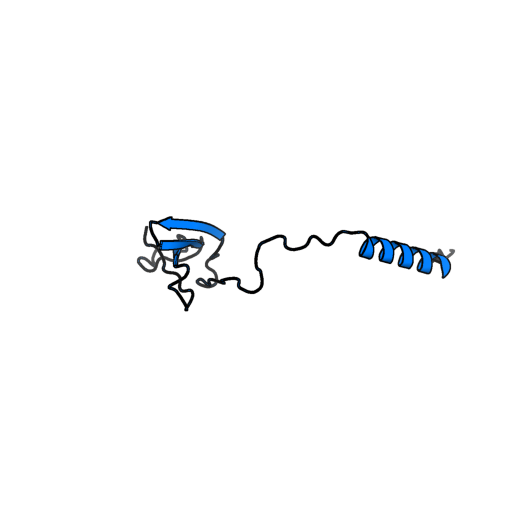 1 94 ? -7.484 2.343 -12.487 1.00 94.69 94 GLY A C 1
ATOM 693 O O . GLY A 1 94 ? -7.216 3.538 -12.423 1.00 94.69 94 GLY A O 1
ATOM 694 N N . LYS A 1 95 ? -8.753 1.905 -12.486 1.00 94.50 95 LYS A N 1
ATOM 695 C CA . LYS A 1 95 ? -9.946 2.787 -12.434 1.00 94.50 95 LYS A CA 1
ATOM 696 C C . LYS A 1 95 ? -10.172 3.383 -11.027 1.00 94.50 95 LYS A C 1
ATOM 698 O O . LYS A 1 95 ? -11.227 3.162 -10.433 1.00 94.50 95 LYS A O 1
ATOM 703 N N . ASN A 1 96 ? -9.154 4.054 -10.491 1.00 96.88 96 ASN A N 1
ATOM 704 C CA . ASN A 1 96 ? -9.095 4.651 -9.156 1.00 96.88 96 ASN A CA 1
ATOM 705 C C . ASN A 1 96 ? -8.061 5.801 -9.122 1.00 96.88 96 ASN A C 1
ATOM 707 O O . ASN A 1 96 ? -6.961 5.623 -8.594 1.00 96.88 96 ASN A O 1
ATOM 711 N N . PRO A 1 97 ? -8.368 6.960 -9.732 1.00 95.25 97 PRO A N 1
ATOM 712 C CA . PRO A 1 97 ? -7.418 8.073 -9.828 1.00 95.25 97 PRO A CA 1
ATOM 713 C C . PRO A 1 97 ? -7.019 8.629 -8.452 1.00 95.25 97 PRO A C 1
ATOM 715 O O . PRO A 1 97 ? -5.850 8.943 -8.223 1.00 95.25 97 PRO A O 1
ATOM 718 N N . GLU A 1 98 ? -7.969 8.647 -7.516 1.00 96.19 98 GLU A N 1
ATOM 719 C CA . GLU A 1 98 ? -7.787 9.121 -6.139 1.00 96.19 98 GLU A CA 1
ATOM 720 C C . GLU A 1 98 ? -7.043 8.121 -5.243 1.00 96.19 98 GLU A C 1
ATOM 722 O O . GLU A 1 98 ? -6.693 8.445 -4.111 1.00 96.19 98 GLU A O 1
ATOM 727 N N . ARG A 1 99 ? -6.784 6.899 -5.736 1.00 96.88 99 ARG A N 1
ATOM 728 C CA . ARG A 1 99 ? -6.115 5.818 -4.990 1.00 96.88 99 ARG A CA 1
ATOM 729 C C . ARG A 1 99 ? -6.811 5.527 -3.655 1.00 96.88 99 ARG A C 1
ATOM 731 O O . ARG A 1 99 ? -6.161 5.233 -2.653 1.00 96.88 99 ARG A O 1
ATOM 738 N N . THR A 1 100 ? -8.142 5.593 -3.653 1.00 97.19 100 THR A N 1
ATOM 739 C CA . THR A 1 100 ? -8.964 5.346 -2.469 1.00 97.19 100 THR A CA 1
ATOM 740 C C . THR A 1 100 ? -8.992 3.859 -2.126 1.00 97.19 100 THR A C 1
ATOM 742 O O . THR A 1 100 ? -8.898 2.986 -3.001 1.00 97.19 100 THR A O 1
ATOM 745 N N . CYS A 1 101 ? -9.115 3.576 -0.833 1.00 97.38 101 CYS A N 1
ATOM 746 C CA . CYS A 1 101 ? -9.217 2.232 -0.285 1.00 97.38 101 CYS A CA 1
ATOM 747 C C . CYS A 1 101 ? -10.473 2.140 0.581 1.00 97.38 101 CYS A C 1
ATOM 749 O O . CYS A 1 101 ? -10.721 3.002 1.421 1.00 97.38 101 CYS A O 1
ATOM 751 N N . GLU A 1 102 ? -11.258 1.088 0.382 1.00 95.88 102 GLU A N 1
ATOM 752 C CA . GLU A 1 102 ? -12.502 0.841 1.110 1.00 95.88 102 GLU A CA 1
ATOM 753 C C . GLU A 1 102 ? -12.269 -0.233 2.166 1.00 95.88 102 GLU A C 1
ATOM 755 O O . GLU A 1 102 ? -11.669 -1.269 1.860 1.00 95.88 102 GLU A O 1
ATOM 760 N N . GLN A 1 103 ? -12.762 -0.015 3.386 1.00 95.75 103 GLN A N 1
ATOM 761 C CA . GLN A 1 103 ? -12.756 -1.053 4.410 1.00 95.75 103 GLN A CA 1
ATOM 762 C C . GLN A 1 103 ? -13.738 -2.165 4.018 1.00 95.75 103 GLN A C 1
ATOM 764 O O . GLN A 1 103 ? -14.895 -1.904 3.690 1.00 95.75 103 GLN A O 1
ATOM 769 N N . LEU A 1 104 ? -13.277 -3.410 4.061 1.00 92.81 104 LEU A N 1
ATOM 770 C CA . LEU A 1 104 ? -14.121 -4.587 3.940 1.00 92.81 104 LEU A CA 1
ATOM 771 C C . LEU A 1 104 ? -14.725 -4.914 5.303 1.00 92.81 104 LEU A C 1
ATOM 773 O O . LEU A 1 104 ? -14.015 -4.983 6.308 1.00 92.81 104 LEU A O 1
ATOM 777 N N . GLN A 1 105 ? -16.035 -5.134 5.315 1.00 79.69 105 GLN A N 1
ATOM 778 C CA . GLN A 1 105 ? -16.725 -5.693 6.465 1.00 79.69 105 GLN A CA 1
ATOM 779 C C . GLN A 1 105 ? -16.676 -7.217 6.341 1.00 79.69 105 GLN A C 1
ATOM 781 O O . GLN A 1 105 ? -17.157 -7.765 5.345 1.00 79.69 105 GLN A O 1
ATOM 786 N N . LEU A 1 106 ? -16.034 -7.864 7.312 1.00 73.25 106 LEU A N 1
ATOM 787 C CA . LEU A 1 106 ? -16.014 -9.317 7.470 1.00 73.25 106 LEU A CA 1
ATOM 788 C C . LEU A 1 106 ? -17.114 -9.752 8.440 1.00 73.25 106 LEU A C 1
ATOM 790 O O . LEU A 1 106 ? -17.423 -8.955 9.358 1.00 73.25 106 LEU A O 1
#

Sequence (106 aa):
MAAEARCGPGPRGAAVWEAVMLLLCLGVPTGRTYNVDTESAMVYKGPADTLFGYSVVLHSHGANRWLVVGAPTASWLANTSVVNPGAIYRCRIGKNPERTCEQLQL

InterPro domains:
  IPR013519 Integrin alpha beta-propellor [PS51470] (35-100)
  IPR013519 Integrin alpha beta-propellor [SM00191] (48-106)
  IPR028994 Integrin alpha, N-terminal [G3DSA:2.130.10.130] (34-106)
  IPR028994 Integrin alpha, N-terminal [SSF69318] (34-97)

Radius of gyration: 26.55 Å; chains: 1; bounding box: 75×22×48 Å

pLDDT: mean 86.46, std 14.36, range [42.09, 98.56]

Secondary structure (DSSP, 8-state):
-------PPPHHHHHHHHHHHHHHHHHS--PPP-S--SSS-------TTTTTTSEEEEEEETTEEEEEEEETTPPPSS-SSSSS--EEEEEESSS-TT--EEEEP-

Organism: Monodon monoceros (NCBI:txid40151)